Protein AF-A0A7Y5DPZ3-F1 (afdb_monomer)

Radius of gyration: 15.52 Å; Cα contacts (8 Å, |Δi|>4): 242; chains: 1; bounding box: 35×34×45 Å

Mean predicted aligned error: 5.29 Å

Solvent-accessible surface area (backbone atoms only — not comparable to full-atom values): 7641 Å² total; per-residue (Å²): 132,86,79,81,84,75,73,84,79,71,71,51,49,73,44,80,79,44,78,46,83,50,102,43,28,38,39,30,38,32,41,35,43,51,97,91,50,76,37,45,29,37,38,34,42,31,69,58,95,55,76,74,47,78,45,79,48,78,68,57,79,33,77,48,92,47,26,33,36,64,60,53,44,70,59,46,53,58,40,10,64,67,13,26,30,29,38,22,38,41,52,60,46,22,38,28,83,75,19,90,60,86,82,81,90,80,46,74,66,60,53,49,51,53,53,52,50,42,54,55,52,51,52,47,54,48,55,37,58,66,62,67,78,114

Secondary structure (DSSP, 8-state):
-------SS---EEEEEEEEEETTEEEEEEEEEPSS-EEEEEEEEESSS---EEEEE---S--STTTTTTTTHHHHHHHHHTTEEEEEEE-TTTTTTSSSS---S--HHHHHHHHHHHHHHHHHHHHHHHHTT-

pLDDT: mean 87.15, std 10.2, range [47.22, 97.69]

Nearest PDB structures (foldseek):
  4ao8-assembly1_A-2  TM=6.950E-01  e=6.108E-04  unidentified
  3fka-assembly1_D  TM=7.165E-01  e=2.008E-01  Ruegeria pomeroyi DSS-3
  2xmr-assembly3_C  TM=5.229E-01  e=1.889E-01  Homo sapiens
  5kph-assembly1_A  TM=7.659E-01  e=2.941E+00  synthetic construct
  2qmq-assembly1_A  TM=4.619E-01  e=3.696E-01  Mus musculus

Sequence (134 aa):
METIKINTDYLPTSRVINEKEEKNAKVFDVEIKLPDSIVKAYYILPTNKITNGNILYTHWLSTKPDANRIQFLKEANELGKQGFSSLLVDTLFANWPKAKKKWTGTDAQFDRELVVEQIQQLRYCLKWLMSQQN

Structure (mmCIF, N/CA/C/O backbone):
data_AF-A0A7Y5DPZ3-F1
#
_entry.id   AF-A0A7Y5DPZ3-F1
#
loop_
_atom_site.group_PDB
_atom_site.id
_atom_site.type_symbol
_atom_site.label_atom_id
_atom_site.label_alt_id
_atom_site.label_comp_id
_atom_site.label_asym_id
_atom_site.label_entity_id
_atom_site.label_seq_id
_atom_site.pdbx_PDB_ins_code
_atom_site.Cartn_x
_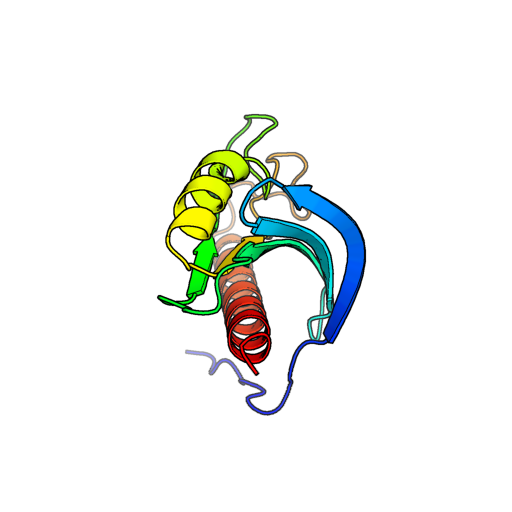atom_site.Cartn_y
_atom_site.Cartn_z
_atom_site.occupancy
_atom_site.B_iso_or_equiv
_atom_site.auth_seq_id
_atom_site.auth_comp_id
_atom_site.auth_asym_id
_atom_site.auth_atom_id
_atom_site.pdbx_PDB_model_num
ATOM 1 N N . MET A 1 1 ? 1.590 -10.990 -28.278 1.00 55.56 1 MET A N 1
ATOM 2 C CA . MET A 1 1 ? 1.266 -10.620 -26.884 1.00 55.56 1 MET A CA 1
ATOM 3 C C . MET A 1 1 ? 1.693 -11.767 -25.993 1.00 55.56 1 MET A C 1
ATOM 5 O O . MET A 1 1 ? 1.148 -12.853 -26.146 1.00 55.56 1 MET A O 1
ATOM 9 N N . GLU A 1 2 ? 2.680 -11.564 -25.123 1.00 62.62 2 GLU A N 1
ATOM 10 C CA . GLU A 1 2 ? 2.979 -12.545 -24.077 1.00 62.62 2 GLU A CA 1
ATOM 11 C C . GLU A 1 2 ? 1.827 -12.585 -23.070 1.00 62.62 2 GLU A C 1
ATOM 13 O O . GLU A 1 2 ? 1.30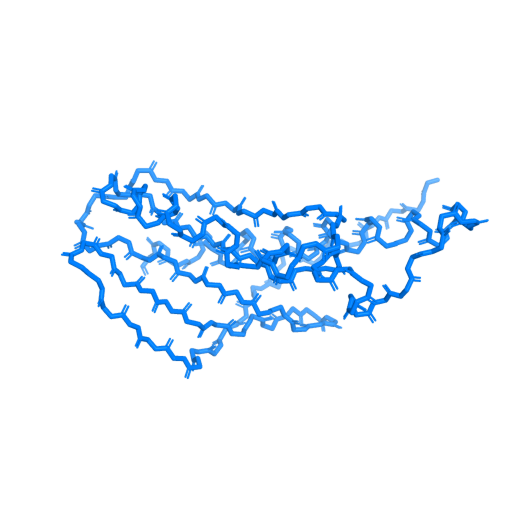5 -11.548 -22.656 1.00 62.62 2 GLU A O 1
ATOM 18 N N . THR A 1 3 ? 1.401 -13.791 -22.705 1.00 72.81 3 THR A N 1
ATOM 19 C CA . THR A 1 3 ? 0.350 -13.983 -21.705 1.00 72.81 3 THR A CA 1
ATOM 20 C C . THR A 1 3 ? 0.981 -13.888 -20.322 1.00 72.81 3 THR A C 1
ATOM 22 O O . THR A 1 3 ? 1.823 -14.711 -19.968 1.00 72.81 3 THR A O 1
ATOM 25 N N . ILE A 1 4 ? 0.575 -12.895 -19.527 1.00 71.19 4 ILE A N 1
ATOM 26 C CA . ILE A 1 4 ? 1.008 -12.778 -18.130 1.00 71.19 4 ILE A CA 1
ATOM 27 C C . ILE A 1 4 ? 0.413 -13.964 -17.362 1.00 71.19 4 ILE A C 1
ATOM 29 O O . ILE A 1 4 ? -0.801 -14.032 -17.173 1.00 71.19 4 ILE A O 1
ATOM 33 N N . LYS A 1 5 ? 1.257 -14.901 -16.917 1.00 70.69 5 LYS A N 1
ATOM 34 C CA . LYS A 1 5 ? 0.832 -16.012 -16.055 1.00 70.69 5 LYS A CA 1
ATOM 35 C C . LYS A 1 5 ? 0.476 -15.463 -14.675 1.00 70.69 5 LYS A C 1
ATOM 37 O O . LYS A 1 5 ? 1.305 -14.856 -14.001 1.00 70.69 5 LYS A O 1
ATOM 42 N N . ILE A 1 6 ? -0.774 -15.649 -14.266 1.00 67.06 6 ILE A N 1
ATOM 43 C CA . ILE A 1 6 ? -1.288 -15.176 -12.980 1.00 67.06 6 ILE A CA 1
ATOM 44 C C . ILE A 1 6 ? -1.338 -16.363 -12.027 1.00 67.06 6 ILE A C 1
ATOM 46 O O . ILE A 1 6 ? -2.039 -17.331 -12.300 1.00 67.06 6 ILE A O 1
ATOM 50 N N . ASN A 1 7 ? -0.632 -16.275 -10.900 1.00 77.56 7 ASN A N 1
ATOM 51 C CA . ASN A 1 7 ? -0.852 -17.195 -9.792 1.00 77.56 7 ASN A CA 1
ATOM 52 C C . ASN A 1 7 ? -2.025 -16.673 -8.951 1.00 77.56 7 ASN A C 1
ATOM 54 O O . ASN A 1 7 ? -1.860 -15.799 -8.098 1.00 77.56 7 ASN A O 1
ATOM 58 N N . THR A 1 8 ? -3.224 -17.172 -9.241 1.00 77.31 8 THR A N 1
ATOM 59 C CA . THR A 1 8 ? -4.455 -16.800 -8.533 1.00 77.31 8 THR A CA 1
ATOM 60 C C . THR A 1 8 ? -4.509 -17.339 -7.115 1.00 77.31 8 THR A C 1
ATOM 62 O O . THR A 1 8 ? -5.235 -16.776 -6.299 1.00 77.31 8 THR A O 1
ATOM 65 N N . ASP A 1 9 ? -3.713 -18.354 -6.791 1.00 84.75 9 ASP A N 1
ATOM 66 C CA . ASP A 1 9 ? -3.788 -19.073 -5.518 1.00 84.75 9 ASP A CA 1
ATOM 67 C C . ASP A 1 9 ? -2.854 -18.460 -4.473 1.00 84.75 9 ASP A C 1
ATOM 69 O O . ASP A 1 9 ? -3.095 -18.559 -3.273 1.00 84.75 9 ASP A O 1
ATOM 73 N N . TYR A 1 10 ? -1.838 -17.714 -4.914 1.00 88.94 10 TYR A N 1
ATOM 74 C CA . TYR A 1 10 ? -0.929 -17.012 -4.016 1.00 88.94 10 TYR A CA 1
ATOM 75 C C . TYR A 1 10 ? -1.653 -15.922 -3.219 1.00 88.94 10 TYR A C 1
ATOM 77 O O . TYR A 1 10 ? -2.078 -14.904 -3.778 1.00 88.94 10 TYR A O 1
ATOM 85 N N . LEU A 1 11 ? -1.803 -16.123 -1.911 1.00 91.56 11 LEU A N 1
ATOM 86 C CA . LEU A 1 11 ? -2.233 -15.093 -0.971 1.00 91.56 11 LEU A CA 1
ATOM 87 C C . LEU A 1 11 ? -0.986 -14.470 -0.322 1.00 91.56 11 LEU A C 1
ATOM 89 O O . LEU A 1 11 ? -0.219 -15.203 0.307 1.00 91.56 11 LEU A O 1
ATOM 93 N N . PRO A 1 12 ? -0.756 -13.153 -0.465 1.00 94.81 12 PRO A N 1
ATOM 94 C CA . PRO A 1 12 ? 0.381 -12.508 0.180 1.00 94.81 12 PRO A CA 1
ATOM 95 C C . PRO A 1 12 ? 0.306 -12.628 1.699 1.00 94.81 12 PRO A C 1
ATOM 97 O O . PRO A 1 12 ? -0.776 -12.610 2.282 1.00 94.81 12 PRO A O 1
ATOM 100 N N . THR A 1 13 ? 1.465 -12.699 2.344 1.00 95.06 13 THR A N 1
ATOM 101 C CA . THR A 1 13 ? 1.572 -12.619 3.804 1.00 95.06 13 THR A CA 1
ATOM 102 C C . THR A 1 13 ? 2.158 -11.277 4.206 1.00 95.06 13 THR A C 1
ATOM 104 O O . THR A 1 13 ? 2.803 -10.604 3.402 1.00 95.06 13 THR A O 1
ATOM 107 N N . SER A 1 14 ? 1.944 -10.870 5.452 1.00 96.62 14 SER A N 1
ATOM 108 C CA . SER A 1 14 ? 2.477 -9.611 5.966 1.00 96.62 14 SER A CA 1
ATOM 109 C C . SER A 1 14 ? 3.109 -9.772 7.333 1.00 96.62 14 SER A C 1
ATOM 111 O O . SER A 1 14 ? 2.702 -10.616 8.129 1.00 96.62 14 SER A O 1
ATOM 113 N N . ARG A 1 15 ? 4.065 -8.896 7.626 1.00 97.06 15 ARG A N 1
ATOM 114 C CA . ARG A 1 15 ? 4.602 -8.677 8.967 1.00 97.06 15 ARG A CA 1
ATOM 115 C C . ARG A 1 15 ? 4.302 -7.246 9.397 1.00 97.06 15 ARG A C 1
ATOM 117 O O . ARG A 1 15 ? 4.612 -6.319 8.652 1.00 97.06 15 ARG A O 1
ATOM 124 N N . VAL A 1 16 ? 3.750 -7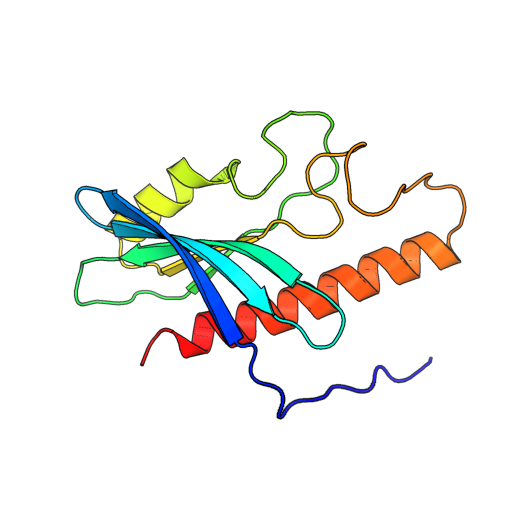.076 10.596 1.00 97.19 16 VAL A N 1
ATOM 125 C CA . VAL A 1 16 ? 3.619 -5.759 11.235 1.00 97.19 16 VAL A CA 1
ATOM 126 C C . VAL A 1 16 ? 4.982 -5.352 11.786 1.00 97.19 16 VAL A C 1
ATOM 128 O O . VAL A 1 16 ? 5.610 -6.100 12.532 1.00 97.19 16 VAL A O 1
ATOM 131 N N . ILE A 1 17 ? 5.453 -4.182 11.371 1.00 97.31 17 ILE A N 1
ATOM 132 C CA . ILE A 1 17 ? 6.702 -3.562 11.817 1.00 97.31 17 ILE A CA 1
ATOM 133 C C . ILE A 1 17 ? 6.432 -2.625 12.989 1.00 97.31 17 ILE A C 1
ATOM 135 O O . ILE A 1 17 ? 7.210 -2.578 13.937 1.00 97.31 17 ILE A O 1
ATOM 139 N N . ASN A 1 18 ? 5.331 -1.880 12.914 1.00 95.88 18 ASN A N 1
ATOM 140 C CA . ASN A 1 18 ? 4.897 -0.968 13.957 1.00 95.88 18 ASN A CA 1
ATOM 141 C C . ASN A 1 18 ? 3.372 -0.822 13.933 1.00 95.88 18 ASN A C 1
ATOM 143 O O . ASN A 1 18 ? 2.747 -0.983 12.883 1.00 95.88 18 ASN A O 1
ATOM 147 N N . GLU A 1 19 ? 2.790 -0.470 15.071 1.00 94.69 19 GLU A N 1
ATOM 148 C CA . GLU A 1 19 ? 1.371 -0.160 15.220 1.00 94.69 19 GLU A CA 1
ATOM 149 C C . GLU A 1 19 ? 1.230 1.181 15.934 1.00 94.69 19 GLU A C 1
ATOM 151 O O . GLU A 1 19 ? 1.949 1.491 16.885 1.00 94.69 19 GLU A O 1
ATOM 156 N N . LYS A 1 20 ? 0.284 1.987 15.467 1.00 92.88 20 LYS A N 1
ATOM 157 C CA . LYS A 1 20 ? -0.117 3.225 16.113 1.00 92.88 20 LYS A CA 1
ATOM 158 C C . LYS A 1 20 ? -1.633 3.285 16.153 1.00 92.88 20 LYS A C 1
ATOM 160 O O . LYS A 1 20 ? -2.295 3.208 15.121 1.00 92.88 20 LYS A O 1
ATOM 165 N N . GLU A 1 21 ? -2.173 3.484 17.344 1.00 86.88 21 GLU A N 1
ATOM 166 C CA . GLU A 1 21 ? -3.590 3.764 17.507 1.00 86.88 21 GLU A CA 1
ATOM 167 C C . GLU A 1 21 ? -3.848 5.263 17.319 1.00 86.88 21 GLU A C 1
ATOM 169 O O . GLU A 1 21 ? -3.188 6.119 17.914 1.00 86.88 21 GLU A O 1
ATOM 174 N N . GLU A 1 22 ? -4.806 5.590 16.461 1.00 82.88 22 GLU A N 1
ATOM 175 C CA . GLU A 1 22 ? -5.382 6.922 16.341 1.00 82.88 22 GLU A CA 1
ATOM 176 C C . GLU A 1 22 ? -6.847 6.875 16.778 1.00 82.88 22 GLU A C 1
ATOM 178 O O . GLU A 1 22 ? -7.467 5.816 16.819 1.00 82.88 22 GLU A O 1
ATOM 183 N N . LYS A 1 23 ? -7.423 8.042 17.094 1.00 77.25 23 LYS A N 1
ATOM 184 C CA . LYS A 1 23 ? -8.741 8.178 17.745 1.00 77.25 23 LYS A CA 1
ATOM 185 C C . LYS A 1 23 ? -9.857 7.294 17.153 1.00 77.25 23 LYS A C 1
ATOM 187 O O . LYS A 1 23 ? -10.769 6.936 17.886 1.00 77.25 23 LYS A O 1
ATOM 192 N N . ASN A 1 24 ? -9.803 6.972 15.857 1.00 77.31 24 ASN A N 1
ATOM 193 C CA . ASN A 1 24 ? -10.828 6.199 15.142 1.00 77.31 24 ASN A CA 1
ATOM 194 C C . ASN A 1 24 ? -10.260 5.190 14.118 1.00 77.31 24 ASN A C 1
ATOM 196 O O . ASN A 1 24 ? -11.002 4.671 13.282 1.00 77.31 24 ASN A O 1
ATOM 200 N N . ALA A 1 25 ? -8.948 4.962 14.115 1.00 87.25 25 ALA A N 1
ATOM 201 C CA . ALA A 1 25 ? -8.309 4.036 13.190 1.00 87.25 25 ALA A CA 1
ATOM 202 C C . ALA A 1 25 ? -7.014 3.505 13.798 1.00 87.25 25 ALA A C 1
ATOM 204 O O . ALA A 1 25 ? -6.312 4.222 14.509 1.00 87.25 25 ALA A O 1
ATOM 205 N N . LYS A 1 26 ? -6.676 2.261 13.482 1.00 92.75 26 LYS A N 1
ATOM 206 C CA . LYS A 1 26 ? -5.360 1.694 13.751 1.00 92.75 26 LYS A CA 1
ATOM 207 C C . LYS A 1 26 ? -4.518 1.792 12.493 1.00 92.75 26 LYS A C 1
ATOM 209 O O . LYS A 1 26 ? -4.963 1.419 11.410 1.00 92.75 26 LYS A O 1
ATOM 214 N N . VAL A 1 27 ? -3.309 2.307 12.651 1.00 94.94 27 VAL A N 1
ATOM 215 C CA . VAL A 1 27 ? -2.326 2.459 11.585 1.00 94.94 27 VAL A CA 1
ATOM 216 C C . VAL A 1 27 ? -1.234 1.425 11.807 1.00 94.94 27 VAL A C 1
ATOM 218 O O . VAL A 1 27 ? -0.534 1.465 12.817 1.00 94.94 27 VAL A O 1
ATOM 221 N N . PHE A 1 28 ? -1.062 0.522 10.852 1.00 96.44 28 PHE A N 1
ATOM 222 C CA . PHE A 1 28 ? -0.017 -0.494 10.877 1.00 96.44 28 PHE A CA 1
ATOM 223 C C . PHE A 1 28 ? 1.032 -0.180 9.813 1.00 96.44 28 PHE A C 1
ATOM 225 O O . PHE A 1 28 ? 0.696 -0.044 8.637 1.00 96.44 28 PHE A O 1
ATOM 232 N N . ASP A 1 29 ? 2.303 -0.093 10.202 1.00 97.12 29 ASP A N 1
ATOM 233 C CA . ASP A 1 29 ? 3.419 -0.187 9.255 1.00 97.12 29 ASP A CA 1
ATOM 234 C C . ASP A 1 29 ? 3.632 -1.667 8.948 1.00 97.12 29 ASP A C 1
ATOM 236 O 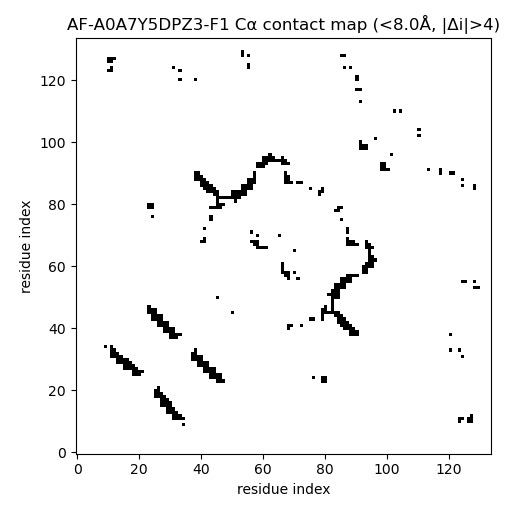O . ASP A 1 29 ? 3.941 -2.445 9.853 1.00 97.12 29 ASP A O 1
ATOM 240 N N . VAL A 1 30 ? 3.425 -2.072 7.699 1.00 97.69 30 VAL A N 1
ATOM 241 C CA . VAL A 1 30 ? 3.470 -3.477 7.292 1.00 97.69 30 VAL A CA 1
ATOM 242 C C . VAL A 1 30 ? 4.454 -3.704 6.157 1.00 97.69 30 VAL A C 1
ATOM 244 O O . VAL A 1 30 ? 4.608 -2.892 5.246 1.00 97.69 30 VAL A O 1
ATOM 247 N N . GLU A 1 31 ? 5.092 -4.866 6.185 1.00 97.19 31 GLU A N 1
ATOM 248 C CA . GLU A 1 31 ? 5.817 -5.428 5.051 1.00 97.19 31 GLU A CA 1
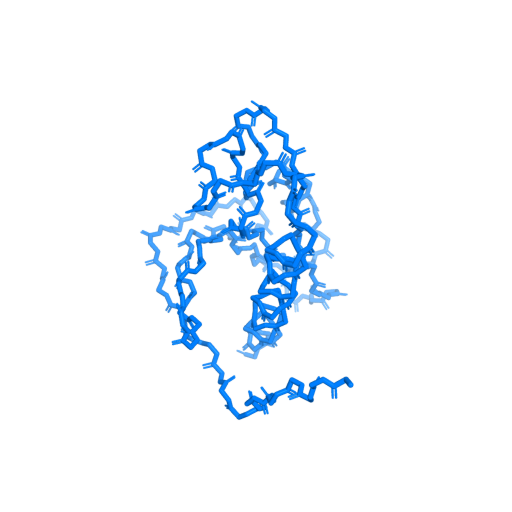ATOM 249 C C . GLU A 1 31 ? 5.007 -6.583 4.476 1.00 97.19 31 GLU A C 1
ATOM 251 O O . GLU A 1 31 ? 4.825 -7.601 5.142 1.00 97.19 31 GLU A O 1
ATOM 256 N N . ILE A 1 32 ? 4.525 -6.426 3.244 1.00 96.69 32 ILE A N 1
ATOM 257 C CA . ILE A 1 32 ? 3.764 -7.440 2.515 1.00 96.69 32 ILE A CA 1
ATOM 258 C C . ILE A 1 32 ? 4.731 -8.202 1.614 1.00 96.69 32 ILE A C 1
ATOM 260 O O . ILE A 1 32 ? 5.379 -7.621 0.736 1.00 96.69 32 ILE A O 1
ATOM 264 N N . LYS A 1 33 ? 4.830 -9.510 1.834 1.00 96.38 33 LYS A N 1
ATOM 265 C CA . LYS A 1 33 ? 5.607 -10.426 1.009 1.00 96.38 33 LYS A CA 1
ATOM 266 C C . LYS A 1 33 ? 4.791 -10.806 -0.222 1.00 96.38 33 LYS A C 1
ATOM 268 O O . LYS A 1 33 ? 3.723 -11.401 -0.107 1.00 96.38 33 LYS A O 1
ATOM 273 N N . LEU A 1 34 ? 5.318 -10.450 -1.385 1.00 93.25 34 LEU A N 1
ATOM 274 C CA . LEU A 1 34 ? 4.836 -10.856 -2.702 1.00 93.25 34 LEU A CA 1
ATOM 275 C C . LEU A 1 34 ? 5.703 -12.023 -3.216 1.00 93.25 34 LEU A C 1
ATOM 277 O O . LEU A 1 34 ? 6.718 -12.334 -2.584 1.00 93.25 34 LEU A O 1
ATOM 281 N N . PRO A 1 35 ? 5.357 -12.675 -4.345 1.00 90.69 35 PRO A N 1
ATOM 282 C CA . PRO A 1 35 ? 6.160 -13.780 -4.874 1.00 90.69 35 PRO A CA 1
ATOM 283 C C . PRO A 1 35 ? 7.634 -13.410 -5.094 1.00 90.69 35 PRO A C 1
ATOM 285 O O . PRO A 1 35 ? 8.515 -14.136 -4.643 1.00 90.69 35 PRO A O 1
ATOM 288 N N . ASP A 1 36 ? 7.883 -12.236 -5.685 1.00 87.31 36 ASP A N 1
ATOM 289 C CA . ASP A 1 36 ? 9.221 -11.820 -6.132 1.00 87.31 36 ASP A CA 1
ATOM 290 C C . ASP A 1 36 ? 9.728 -10.541 -5.442 1.00 87.31 36 ASP A C 1
ATOM 292 O O . ASP A 1 36 ? 10.780 -10.005 -5.791 1.00 87.31 36 ASP A O 1
ATOM 296 N N . SER A 1 37 ? 8.981 -9.993 -4.477 1.00 89.75 37 SER A N 1
ATOM 297 C CA . SER A 1 37 ? 9.345 -8.728 -3.830 1.00 89.75 37 SER A CA 1
ATOM 298 C C . SER A 1 37 ? 8.691 -8.533 -2.461 1.00 89.75 37 SER A C 1
ATOM 300 O O . SER A 1 37 ? 7.812 -9.283 -2.042 1.00 89.75 37 SER A O 1
ATOM 302 N N . ILE A 1 38 ? 9.139 -7.502 -1.742 1.00 93.06 38 ILE A N 1
ATOM 303 C CA . ILE A 1 38 ? 8.507 -7.024 -0.508 1.00 93.06 38 ILE A CA 1
ATOM 304 C C . ILE A 1 38 ? 8.069 -5.575 -0.720 1.00 93.06 38 ILE A C 1
ATOM 306 O O . ILE A 1 38 ? 8.867 -4.718 -1.131 1.00 93.06 38 ILE A O 1
ATOM 310 N N . VAL A 1 39 ? 6.804 -5.301 -0.409 1.00 93.31 39 VAL A N 1
ATOM 311 C CA . VAL A 1 39 ? 6.206 -3.963 -0.444 1.00 93.31 39 VAL A CA 1
ATOM 312 C C . VAL A 1 39 ? 5.998 -3.484 0.985 1.00 93.31 39 VAL A C 1
ATOM 314 O O . VAL A 1 39 ? 5.385 -4.174 1.793 1.00 93.31 39 VAL A O 1
ATOM 317 N N . LYS A 1 40 ? 6.513 -2.294 1.299 1.00 94.62 40 LYS A N 1
ATOM 318 C CA . LYS A 1 40 ? 6.196 -1.611 2.556 1.00 94.62 40 LYS A CA 1
ATOM 319 C C . LYS A 1 40 ? 4.899 -0.844 2.378 1.00 94.62 40 LYS A C 1
ATOM 321 O O . LYS A 1 40 ? 4.685 -0.265 1.315 1.00 94.62 40 LYS A O 1
ATOM 326 N N . ALA A 1 41 ? 4.049 -0.811 3.388 1.00 96.81 41 ALA A N 1
ATOM 327 C CA . ALA A 1 41 ? 2.788 -0.099 3.304 1.00 96.81 41 ALA A CA 1
ATOM 328 C C . ALA A 1 41 ? 2.334 0.412 4.669 1.00 96.81 41 ALA A C 1
ATOM 330 O O . ALA A 1 41 ? 2.730 -0.125 5.699 1.00 96.81 41 ALA A O 1
ATOM 331 N N . TYR A 1 42 ? 1.477 1.431 4.661 1.00 96.88 42 TYR A N 1
ATOM 332 C CA . TYR A 1 42 ? 0.626 1.720 5.808 1.00 96.88 42 TYR A CA 1
ATOM 333 C C . TYR A 1 42 ? -0.747 1.110 5.576 1.00 96.88 42 TYR A C 1
ATOM 335 O O . TYR A 1 42 ? -1.390 1.403 4.569 1.00 96.88 42 TYR A O 1
ATOM 343 N N . TYR A 1 43 ? -1.177 0.256 6.500 1.00 96.88 43 TYR A N 1
ATOM 344 C CA . TYR A 1 43 ? -2.523 -0.294 6.534 1.00 96.88 43 TYR A CA 1
ATOM 345 C C . TYR A 1 43 ? -3.347 0.444 7.587 1.00 96.88 43 TYR A C 1
ATOM 347 O O . TYR A 1 43 ? -2.967 0.498 8.755 1.00 96.88 43 TYR A O 1
ATOM 355 N N . ILE A 1 44 ? -4.459 1.029 7.156 1.00 95.19 44 ILE A N 1
ATOM 356 C CA . ILE A 1 44 ? -5.404 1.748 8.001 1.00 95.19 44 ILE A CA 1
ATOM 357 C C . ILE A 1 44 ? -6.606 0.843 8.209 1.00 95.19 44 ILE A C 1
ATOM 359 O O . ILE A 1 44 ? -7.351 0.575 7.265 1.00 95.19 44 ILE A O 1
ATOM 363 N N . LEU A 1 45 ? -6.786 0.390 9.445 1.00 93.50 45 LEU A N 1
ATOM 364 C CA . LEU A 1 45 ? -7.942 -0.383 9.873 1.00 93.50 45 LEU A CA 1
ATOM 365 C C . LEU A 1 45 ? -8.885 0.544 10.653 1.00 93.50 45 LEU A C 1
ATOM 367 O O . LEU A 1 45 ? -8.475 1.093 11.681 1.00 93.50 45 LEU A O 1
ATOM 371 N N . PRO A 1 46 ? -10.134 0.740 10.212 1.00 92.12 46 PRO A N 1
ATOM 372 C CA . PRO A 1 46 ? -11.085 1.541 10.965 1.00 92.12 46 PRO A CA 1
ATOM 373 C C . PRO A 1 46 ? -11.438 0.838 12.287 1.00 92.12 46 PRO A C 1
ATOM 375 O O . PRO A 1 46 ? -11.550 -0.385 12.339 1.00 92.12 46 PRO A O 1
ATOM 378 N N . THR A 1 47 ? -11.603 1.592 13.380 1.00 86.00 47 THR A N 1
ATOM 379 C CA . THR A 1 47 ? -11.993 1.005 14.683 1.00 86.00 47 THR A CA 1
ATOM 380 C C . THR A 1 47 ? -13.502 0.811 14.826 1.00 86.00 47 THR A C 1
ATOM 382 O O . THR A 1 47 ? -13.963 0.182 15.782 1.00 86.00 47 THR A O 1
ATOM 385 N N . ASN A 1 48 ? -14.292 1.348 13.894 1.00 80.50 48 ASN A N 1
ATOM 386 C CA . ASN A 1 48 ? -15.728 1.114 13.854 1.00 80.50 48 ASN A CA 1
ATOM 387 C C . ASN A 1 48 ? -16.031 -0.310 13.342 1.00 80.50 48 ASN A C 1
ATOM 389 O O . ASN A 1 48 ? -15.258 -0.918 12.611 1.00 80.50 48 ASN A O 1
ATOM 393 N N . LYS A 1 49 ? -17.179 -0.868 13.742 1.00 71.81 49 LYS A N 1
ATOM 394 C CA . LYS A 1 49 ? -17.595 -2.222 13.324 1.00 71.81 49 LYS A CA 1
ATOM 395 C C . LYS A 1 49 ? -18.181 -2.276 11.905 1.00 71.81 49 LYS A C 1
ATOM 397 O O . LYS A 1 49 ? -18.573 -3.349 11.462 1.00 71.81 49 LYS A O 1
ATOM 402 N N . ILE A 1 50 ? -18.307 -1.134 11.227 1.00 74.75 50 ILE A N 1
ATOM 403 C CA . ILE A 1 50 ? -18.921 -1.025 9.899 1.00 74.75 50 ILE A CA 1
ATOM 404 C C . ILE A 1 50 ? -17.815 -0.749 8.887 1.00 74.75 50 ILE A C 1
ATOM 406 O O . ILE A 1 50 ? -17.227 0.331 8.893 1.00 74.75 50 ILE A O 1
ATOM 410 N N . THR A 1 51 ? -17.562 -1.712 8.005 1.00 78.88 51 THR A N 1
ATOM 411 C CA . THR A 1 51 ? -16.620 -1.556 6.898 1.00 78.88 51 THR A CA 1
ATOM 412 C C . THR A 1 51 ? -17.364 -1.074 5.649 1.00 78.88 51 THR A C 1
ATOM 414 O O . THR A 1 51 ? -18.233 -1.756 5.116 1.00 78.88 51 THR A O 1
ATOM 417 N N . ASN A 1 52 ? -17.026 0.125 5.171 1.00 88.19 52 ASN A N 1
ATOM 418 C CA . ASN A 1 52 ? -17.622 0.724 3.968 1.00 88.19 52 ASN A CA 1
ATOM 419 C C . ASN A 1 52 ? -16.885 0.340 2.676 1.00 88.19 52 ASN A C 1
ATOM 421 O O . ASN A 1 52 ? -17.372 0.602 1.578 1.00 88.19 52 ASN A O 1
ATOM 425 N N . GLY A 1 53 ? -15.711 -0.284 2.791 1.00 92.31 53 GLY A N 1
ATOM 426 C CA . GLY A 1 53 ? -14.942 -0.776 1.655 1.00 92.31 53 GLY A CA 1
ATOM 427 C C . GLY A 1 53 ? -13.436 -0.725 1.878 1.00 92.31 53 GLY A C 1
ATOM 428 O O . GLY A 1 53 ? -12.957 -0.411 2.969 1.00 92.31 53 GLY A O 1
ATOM 429 N N . ASN A 1 54 ? -12.706 -1.043 0.810 1.00 95.25 54 ASN A N 1
ATOM 430 C CA . ASN A 1 54 ? -11.248 -1.060 0.754 1.00 95.25 54 ASN A CA 1
ATOM 431 C C . ASN A 1 54 ? -10.747 -0.014 -0.241 1.00 95.25 54 ASN A C 1
ATOM 433 O O . ASN A 1 54 ? -11.266 0.065 -1.355 1.00 95.25 54 ASN A O 1
ATOM 437 N N . ILE A 1 55 ? -9.705 0.728 0.124 1.00 96.88 55 ILE A N 1
ATOM 438 C CA . ILE A 1 55 ? -9.063 1.718 -0.744 1.00 96.88 55 ILE A CA 1
ATOM 439 C C . ILE A 1 55 ? -7.577 1.383 -0.874 1.00 96.88 55 ILE A C 1
ATOM 441 O O . ILE A 1 55 ? -6.846 1.336 0.113 1.00 96.88 55 ILE A O 1
ATOM 445 N N . LEU A 1 56 ? -7.113 1.156 -2.103 1.00 97.12 56 LEU A N 1
ATOM 446 C CA . LEU A 1 56 ? -5.693 0.992 -2.408 1.00 97.12 56 LEU A CA 1
ATOM 447 C C . LEU A 1 56 ? -5.150 2.302 -2.979 1.00 97.12 56 LEU A C 1
ATOM 449 O O . LEU A 1 56 ? -5.525 2.706 -4.078 1.00 97.12 56 LEU A O 1
ATOM 453 N N . TYR A 1 57 ? -4.241 2.938 -2.249 1.00 96.12 57 TYR A N 1
ATOM 454 C CA . TYR A 1 57 ? -3.557 4.146 -2.690 1.00 96.12 57 TYR A CA 1
ATOM 455 C C . TYR A 1 57 ? -2.288 3.799 -3.454 1.00 96.12 57 TYR A C 1
ATOM 457 O O . TYR A 1 57 ? -1.494 2.965 -3.023 1.00 96.12 57 TYR A O 1
ATOM 465 N N . THR A 1 58 ? -2.054 4.513 -4.548 1.00 91.56 58 THR A N 1
ATOM 466 C CA . THR 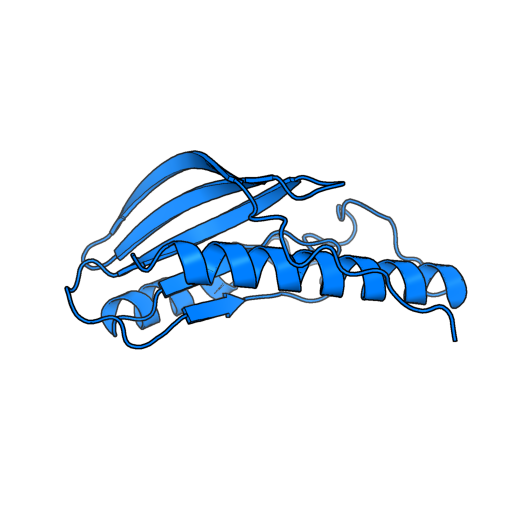A 1 58 ? -0.768 4.544 -5.243 1.00 91.56 58 THR A CA 1
ATOM 467 C C . THR A 1 58 ? -0.366 5.994 -5.465 1.00 91.56 58 THR A C 1
ATOM 469 O O . THR A 1 58 ? -1.214 6.870 -5.625 1.00 91.56 58 THR A O 1
ATOM 472 N N . HIS A 1 59 ? 0.931 6.252 -5.510 1.00 86.12 59 HIS A N 1
ATOM 473 C CA . HIS A 1 59 ? 1.497 7.523 -5.951 1.00 86.12 59 HIS A CA 1
ATOM 474 C C . HIS A 1 59 ? 2.167 7.340 -7.317 1.00 86.12 59 HIS A C 1
ATOM 476 O O . HIS A 1 59 ? 2.342 6.220 -7.812 1.00 86.12 59 HIS A O 1
ATOM 482 N N . TRP A 1 60 ? 2.537 8.465 -7.921 1.00 82.94 60 TRP A N 1
ATOM 483 C CA . TRP A 1 60 ? 3.281 8.519 -9.174 1.00 82.94 60 TRP A CA 1
ATOM 484 C C . TRP A 1 60 ? 4.645 9.181 -8.970 1.00 82.94 60 TRP A C 1
ATOM 486 O O . TRP A 1 60 ? 4.936 9.733 -7.907 1.00 82.94 60 TRP A O 1
ATOM 496 N N . LEU A 1 61 ? 5.470 9.121 -10.012 1.00 77.00 61 LEU A N 1
ATOM 497 C CA . LEU A 1 61 ? 6.790 9.733 -10.093 1.00 77.00 61 LEU A CA 1
ATOM 498 C C . LEU A 1 61 ? 6.771 11.192 -9.625 1.00 77.00 61 LEU A C 1
ATOM 500 O O . LEU A 1 61 ? 6.120 12.050 -10.221 1.00 77.00 61 LEU A O 1
ATOM 504 N N . SER A 1 62 ? 7.515 11.472 -8.559 1.00 80.94 62 SER A N 1
ATOM 505 C CA . SER A 1 62 ? 7.662 12.812 -8.000 1.00 80.94 62 SER A CA 1
ATOM 506 C C . SER A 1 62 ? 8.954 12.907 -7.195 1.00 80.94 62 SER A C 1
ATOM 508 O O . SER A 1 62 ? 9.356 11.952 -6.536 1.00 80.94 62 SER A O 1
ATOM 510 N N . THR A 1 63 ? 9.594 14.075 -7.247 1.00 80.81 63 THR A N 1
ATOM 511 C CA . THR A 1 63 ? 10.801 14.401 -6.470 1.00 80.81 63 THR A CA 1
ATOM 512 C C . THR A 1 63 ? 10.495 14.834 -5.039 1.00 80.81 63 THR A C 1
ATOM 514 O O . THR A 1 63 ? 11.414 15.094 -4.260 1.00 80.81 63 THR A O 1
ATOM 517 N N . LYS A 1 64 ? 9.211 14.945 -4.678 1.00 85.00 64 LYS A N 1
ATOM 518 C CA . LYS A 1 64 ? 8.811 15.323 -3.324 1.00 85.00 64 LYS A CA 1
ATOM 519 C C . LYS A 1 64 ? 9.148 14.201 -2.330 1.00 85.00 64 LYS A C 1
ATOM 521 O O . LYS A 1 64 ? 8.955 13.028 -2.648 1.00 85.00 64 LYS A O 1
ATOM 526 N N . PRO A 1 65 ? 9.612 14.537 -1.113 1.00 83.56 65 PRO A N 1
ATOM 527 C CA . PRO A 1 65 ? 10.017 13.543 -0.115 1.00 83.56 65 PRO A CA 1
ATOM 528 C C . PRO A 1 65 ? 8.850 12.699 0.416 1.00 83.56 65 PRO A C 1
ATOM 530 O O . PRO A 1 65 ? 9.073 11.648 1.012 1.00 83.56 65 PRO A O 1
ATOM 533 N N . ASP A 1 66 ? 7.619 13.161 0.219 1.00 85.94 66 ASP A N 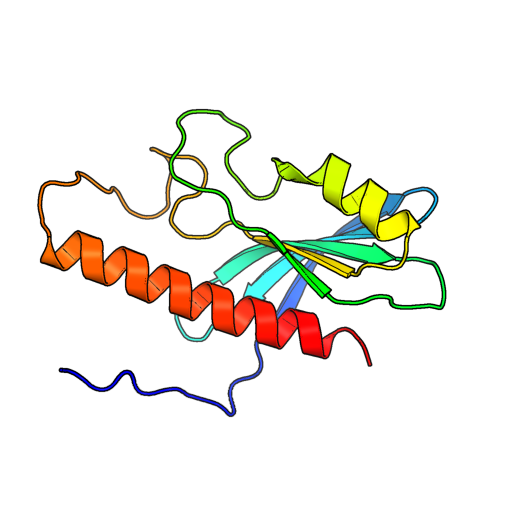1
ATOM 534 C CA . ASP A 1 66 ? 6.389 12.496 0.623 1.00 85.94 66 ASP A CA 1
ATOM 535 C C . ASP A 1 66 ? 5.738 11.685 -0.501 1.00 85.94 66 ASP A C 1
ATOM 537 O O . ASP A 1 66 ? 4.692 11.104 -0.251 1.00 85.94 66 ASP A O 1
ATOM 541 N N . ALA A 1 67 ? 6.341 11.597 -1.696 1.00 87.50 67 ALA A N 1
ATOM 542 C CA . ALA A 1 67 ? 5.831 10.845 -2.849 1.00 87.50 67 ALA A CA 1
ATOM 543 C C . ALA A 1 67 ? 5.947 9.320 -2.660 1.00 87.50 67 ALA A C 1
ATOM 545 O O . ALA A 1 67 ? 6.649 8.621 -3.392 1.00 87.50 67 ALA A O 1
ATOM 546 N N . ASN A 1 68 ? 5.322 8.818 -1.604 1.00 89.69 68 ASN A N 1
ATOM 547 C CA . ASN A 1 68 ? 5.344 7.439 -1.152 1.00 89.69 68 ASN A CA 1
ATOM 548 C C . ASN A 1 68 ? 4.093 7.158 -0.296 1.00 89.69 68 ASN A C 1
ATOM 550 O O . ASN A 1 68 ? 3.149 7.950 -0.264 1.00 89.69 68 ASN A O 1
ATOM 554 N N . ARG A 1 69 ? 4.114 6.058 0.465 1.00 91.88 69 ARG A N 1
ATOM 555 C CA . ARG A 1 69 ? 3.038 5.651 1.381 1.00 91.88 69 ARG A CA 1
ATOM 556 C C . ARG A 1 69 ? 2.590 6.687 2.425 1.00 91.88 69 ARG A C 1
ATOM 558 O O . ARG A 1 69 ? 1.564 6.470 3.059 1.00 91.88 69 ARG A O 1
ATOM 565 N N . ILE A 1 70 ? 3.314 7.789 2.630 1.00 92.94 70 ILE A N 1
ATOM 566 C CA . ILE A 1 70 ? 2.923 8.857 3.562 1.00 92.94 70 ILE A CA 1
ATOM 567 C C . ILE A 1 70 ? 2.054 9.943 2.911 1.00 92.94 70 ILE A C 1
ATOM 569 O O . ILE A 1 70 ? 1.357 10.650 3.637 1.00 92.94 70 ILE A O 1
ATOM 573 N N . GLN A 1 71 ? 2.070 10.077 1.575 1.00 92.88 71 GLN A N 1
ATOM 574 C CA . GLN A 1 71 ? 1.472 11.215 0.857 1.00 92.88 71 GLN A CA 1
ATOM 575 C C . GLN A 1 71 ? -0.003 11.424 1.208 1.00 92.88 71 GLN A C 1
ATOM 577 O O . GLN A 1 71 ? -0.451 12.539 1.465 1.00 92.88 71 GLN A O 1
ATOM 582 N N . PHE A 1 72 ? -0.751 10.322 1.234 1.00 94.25 72 PHE A N 1
ATOM 583 C CA . PHE A 1 72 ? -2.196 10.311 1.447 1.00 94.25 72 PHE A CA 1
ATOM 584 C C . PHE A 1 72 ? -2.577 9.852 2.856 1.00 94.25 72 PHE A C 1
ATOM 586 O O . PHE A 1 72 ? -3.747 9.597 3.120 1.00 94.25 72 PHE A O 1
ATOM 593 N N . LEU A 1 73 ? -1.619 9.749 3.788 1.00 92.75 73 LEU A N 1
ATOM 594 C CA . LEU A 1 73 ? -1.868 9.169 5.113 1.00 92.75 73 LEU A CA 1
ATOM 595 C C . LEU A 1 73 ? -2.944 9.939 5.889 1.00 92.75 73 LEU A C 1
ATOM 597 O O . LEU A 1 73 ? -3.823 9.339 6.499 1.00 92.75 73 LEU A O 1
ATOM 601 N N . LYS A 1 74 ? -2.917 11.275 5.814 1.00 92.69 74 LYS A N 1
ATOM 602 C CA . LYS A 1 74 ? -3.938 12.120 6.446 1.00 92.69 74 LYS A CA 1
ATOM 603 C C . LYS A 1 74 ? -5.333 11.839 5.880 1.00 92.69 74 LYS A C 1
ATOM 605 O O . LYS A 1 74 ? -6.276 11.699 6.647 1.00 92.69 74 LYS A O 1
ATOM 610 N N . GLU A 1 75 ? -5.459 11.761 4.558 1.00 94.38 75 GLU A N 1
ATOM 611 C CA . GLU A 1 75 ? -6.731 11.479 3.884 1.00 94.38 75 GLU A CA 1
ATOM 612 C C . GLU A 1 75 ? -7.248 10.083 4.243 1.00 94.38 75 GLU A C 1
ATOM 614 O O . GLU A 1 75 ? -8.394 9.940 4.661 1.00 94.38 75 GLU A O 1
ATOM 619 N N . ALA A 1 76 ? -6.382 9.071 4.173 1.00 94.38 76 ALA A N 1
ATOM 620 C CA . ALA A 1 76 ? -6.725 7.700 4.520 1.00 94.38 76 ALA A CA 1
ATOM 621 C C . ALA A 1 76 ? -7.191 7.571 5.981 1.00 94.38 76 ALA A C 1
ATOM 623 O O . ALA A 1 76 ? -8.146 6.847 6.254 1.00 94.38 76 ALA A O 1
ATOM 624 N N . ASN A 1 77 ? -6.590 8.319 6.915 1.00 92.19 77 ASN A N 1
ATOM 625 C CA . ASN A 1 77 ? -7.056 8.367 8.304 1.00 92.19 77 ASN A CA 1
ATOM 626 C C . ASN A 1 77 ? -8.442 9.020 8.430 1.00 92.19 77 ASN A C 1
ATOM 628 O O . ASN A 1 77 ? -9.270 8.548 9.209 1.00 92.19 77 ASN A O 1
ATOM 632 N N . GLU A 1 78 ? -8.731 10.081 7.667 1.00 92.19 78 GLU A N 1
ATOM 633 C CA . GLU A 1 78 ? -10.071 10.686 7.631 1.00 92.19 78 GLU A CA 1
ATOM 634 C C . GLU A 1 78 ? -11.121 9.736 7.035 1.00 92.19 78 GLU A C 1
ATOM 636 O O . GLU A 1 78 ? -12.237 9.659 7.550 1.00 92.19 78 GLU A O 1
ATOM 641 N N . LEU A 1 79 ? -10.775 8.963 6.002 1.00 92.62 79 LEU A N 1
ATOM 642 C CA . LEU A 1 79 ? -11.659 7.933 5.444 1.00 92.62 79 LEU A CA 1
ATOM 643 C C . LEU A 1 79 ? -11.809 6.723 6.377 1.00 92.62 79 LEU A C 1
ATOM 645 O O . LEU A 1 79 ? -12.889 6.138 6.454 1.00 92.62 79 LEU A O 1
ATOM 649 N N . GLY A 1 80 ? -10.784 6.406 7.171 1.00 90.94 80 GLY A N 1
ATOM 650 C CA . GLY A 1 80 ? -10.865 5.422 8.251 1.00 90.94 80 GLY A CA 1
ATOM 651 C C . GLY A 1 80 ? -11.959 5.761 9.268 1.00 90.94 80 GLY A C 1
ATOM 652 O O . GLY A 1 80 ? -12.724 4.887 9.669 1.00 90.94 80 GLY A O 1
ATOM 653 N N . LYS A 1 81 ? -12.152 7.048 9.597 1.00 87.31 81 LYS A N 1
ATOM 654 C CA . LYS A 1 81 ? -13.275 7.498 10.453 1.00 87.31 81 LYS A CA 1
ATOM 655 C C . LYS A 1 81 ? -14.642 7.173 9.852 1.00 87.31 81 LYS A C 1
ATOM 657 O O . LYS A 1 81 ? -15.615 7.010 10.584 1.00 87.31 81 LYS A O 1
ATOM 662 N N . GLN A 1 82 ? -14.709 7.090 8.529 1.00 89.50 82 GLN A N 1
ATOM 663 C CA . GLN A 1 82 ? -15.908 6.758 7.774 1.00 89.50 82 GLN A CA 1
ATOM 664 C C . GLN A 1 82 ? -16.016 5.251 7.500 1.00 89.50 82 GLN A C 1
ATOM 666 O O . GLN A 1 82 ? -16.885 4.856 6.741 1.00 89.50 82 GLN A O 1
ATOM 671 N N . GLY A 1 83 ? -15.172 4.397 8.092 1.00 92.00 83 GLY A N 1
ATOM 672 C CA . GLY A 1 83 ? -15.252 2.938 7.944 1.00 92.00 83 GLY A CA 1
ATOM 673 C C . GLY A 1 83 ? -14.530 2.357 6.729 1.00 92.00 83 GLY A C 1
ATOM 674 O O . GLY A 1 83 ? -14.724 1.185 6.415 1.00 92.00 83 GLY A O 1
ATOM 675 N N . PHE A 1 84 ? -13.697 3.127 6.026 1.00 93.69 84 PHE A N 1
ATOM 676 C CA . PHE A 1 84 ? -12.882 2.580 4.939 1.00 93.69 84 PHE A CA 1
ATOM 677 C C . PHE A 1 84 ? -11.575 1.996 5.471 1.00 93.69 84 PHE A C 1
ATOM 679 O O . PHE A 1 84 ? -10.826 2.663 6.183 1.00 93.69 84 PHE A O 1
ATOM 686 N N . SER A 1 85 ? -11.269 0.762 5.077 1.00 94.75 85 SER A N 1
ATOM 687 C CA . SER A 1 85 ? -9.924 0.207 5.242 1.00 94.75 85 SER A CA 1
ATOM 688 C C . SER A 1 85 ? -9.049 0.693 4.094 1.00 94.75 85 SER A C 1
ATOM 690 O O . SER A 1 85 ? -9.486 0.687 2.944 1.00 94.75 85 SER A O 1
ATOM 692 N N . SER A 1 86 ? -7.828 1.134 4.379 1.00 96.25 86 SER A N 1
ATOM 693 C CA . SER A 1 86 ? -6.949 1.709 3.352 1.00 96.25 86 SER A CA 1
ATOM 694 C C . SER A 1 86 ? -5.568 1.080 3.369 1.00 96.25 86 SER A C 1
ATOM 696 O O . SER A 1 86 ? -5.029 0.797 4.434 1.00 96.25 86 SER A O 1
ATOM 698 N N . LEU A 1 87 ? -4.964 0.908 2.197 1.00 97.44 87 LEU A N 1
ATOM 699 C CA . LEU A 1 87 ? -3.579 0.475 2.058 1.00 97.44 87 LEU A CA 1
ATOM 700 C C . LEU A 1 87 ? -2.796 1.491 1.231 1.00 97.44 87 LEU A C 1
ATOM 702 O O . LEU A 1 87 ? -3.095 1.707 0.059 1.00 97.44 87 LEU A O 1
ATOM 706 N N . LEU A 1 88 ? -1.777 2.093 1.836 1.00 96.88 88 LEU A N 1
ATOM 707 C CA . LEU A 1 88 ? -0.883 3.050 1.196 1.00 96.88 88 LEU A CA 1
ATOM 708 C C . LEU A 1 88 ? 0.442 2.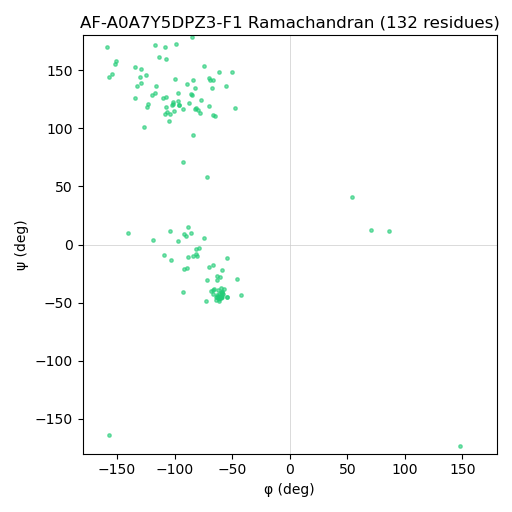360 0.912 1.00 96.88 88 LEU A C 1
ATOM 710 O O . LEU A 1 88 ? 1.199 2.082 1.839 1.00 96.88 88 LEU A O 1
ATOM 714 N N . VAL A 1 89 ? 0.714 2.042 -0.353 1.00 95.06 89 VAL A N 1
ATOM 715 C CA . VAL A 1 89 ? 1.842 1.179 -0.726 1.00 95.06 89 VAL A CA 1
ATOM 716 C C . VAL A 1 89 ? 3.064 1.953 -1.211 1.00 95.06 89 VAL A C 1
ATOM 718 O O . VAL A 1 89 ? 2.974 2.917 -1.962 1.00 95.06 89 VAL A O 1
ATOM 721 N N . ASP A 1 90 ? 4.241 1.466 -0.837 1.00 91.38 90 ASP A N 1
ATOM 722 C CA . ASP A 1 90 ? 5.553 1.920 -1.297 1.00 91.38 90 ASP A CA 1
ATOM 723 C C . ASP A 1 90 ? 5.988 1.072 -2.509 1.00 91.38 90 ASP A C 1
ATOM 725 O O . ASP A 1 90 ? 6.813 0.154 -2.407 1.00 91.38 90 ASP A O 1
ATOM 729 N N . THR A 1 91 ? 5.317 1.298 -3.646 1.00 82.06 91 THR A N 1
ATOM 730 C CA . THR A 1 91 ? 5.579 0.584 -4.911 1.00 82.06 91 THR A CA 1
ATOM 731 C C . THR A 1 91 ? 6.714 1.223 -5.705 1.00 82.06 91 THR A C 1
ATOM 733 O O . THR A 1 91 ? 7.300 2.225 -5.304 1.00 82.06 91 THR A O 1
ATOM 736 N N . LEU A 1 92 ? 7.041 0.621 -6.848 1.00 81.81 92 LEU A N 1
ATOM 737 C CA . LEU A 1 92 ? 8.189 0.946 -7.689 1.00 81.81 92 LEU A CA 1
ATOM 738 C C . LEU A 1 92 ? 8.464 2.451 -7.893 1.00 81.81 92 LEU A C 1
ATOM 740 O O . LEU A 1 92 ? 9.617 2.859 -7.794 1.00 81.81 92 LEU A O 1
ATOM 744 N N . PHE A 1 93 ? 7.438 3.272 -8.134 1.00 79.81 93 PHE A N 1
ATOM 745 C CA . PHE A 1 93 ? 7.606 4.708 -8.408 1.00 79.81 93 PHE A CA 1
ATOM 746 C C . PHE A 1 93 ? 7.673 5.601 -7.160 1.00 79.81 93 PHE A C 1
ATOM 748 O O . PHE A 1 93 ? 7.624 6.825 -7.273 1.00 79.81 93 PHE A O 1
ATOM 755 N N . ALA A 1 94 ? 7.787 5.018 -5.965 1.00 80.81 94 ALA A N 1
ATOM 756 C CA . ALA A 1 94 ? 7.929 5.776 -4.727 1.00 80.81 94 ALA A CA 1
ATOM 757 C C . ALA A 1 94 ? 9.275 6.465 -4.601 1.00 80.81 94 ALA A C 1
ATOM 759 O O . ALA A 1 94 ? 10.312 5.896 -4.939 1.00 80.81 94 ALA A O 1
ATOM 760 N N . ASN A 1 95 ? 9.250 7.664 -4.018 1.00 71.56 95 ASN A N 1
ATOM 761 C CA . ASN A 1 95 ? 10.437 8.413 -3.627 1.00 71.56 95 ASN A CA 1
ATOM 762 C C . ASN A 1 95 ? 11.433 8.615 -4.777 1.00 71.56 95 ASN A C 1
ATOM 764 O O . ASN A 1 95 ? 12.640 8.491 -4.576 1.00 71.56 95 ASN A O 1
ATOM 768 N N . TRP A 1 96 ? 10.963 8.914 -5.989 1.00 69.12 96 TRP A N 1
ATOM 769 C CA . TRP A 1 96 ? 11.848 9.193 -7.122 1.00 69.12 96 TRP A CA 1
ATOM 770 C C . TRP A 1 96 ? 12.836 10.341 -6.799 1.00 69.12 96 TRP A C 1
ATOM 772 O O . TRP A 1 96 ? 12.425 11.343 -6.217 1.00 69.12 96 TRP A O 1
ATOM 782 N N . PRO A 1 97 ? 14.142 10.252 -7.142 1.00 63.41 97 PRO A N 1
ATOM 783 C CA . PRO A 1 97 ? 14.856 9.177 -7.845 1.00 63.41 97 PRO A CA 1
ATOM 784 C C . PRO A 1 97 ? 15.444 8.085 -6.933 1.00 63.41 97 PRO A C 1
ATOM 786 O O . PRO A 1 97 ? 16.172 7.218 -7.409 1.00 63.41 97 PRO A O 1
ATOM 789 N N . LYS A 1 98 ? 15.146 8.100 -5.628 1.00 60.81 98 LYS A N 1
ATOM 790 C CA . LYS A 1 98 ? 15.512 7.030 -4.677 1.00 60.81 98 LYS A CA 1
ATOM 791 C C . LYS A 1 98 ? 14.652 5.766 -4.841 1.00 60.81 98 LYS A C 1
ATOM 793 O O . LYS A 1 98 ? 14.768 4.845 -4.034 1.00 60.81 98 LYS A O 1
ATOM 798 N N . ALA A 1 99 ? 13.790 5.735 -5.856 1.00 63.25 99 ALA A N 1
ATOM 799 C CA . ALA A 1 99 ? 13.008 4.577 -6.252 1.00 63.25 99 ALA A CA 1
ATOM 800 C C . ALA A 1 99 ? 13.895 3.333 -6.411 1.00 63.25 99 ALA A C 1
ATOM 802 O O . ALA A 1 99 ? 15.056 3.420 -6.816 1.00 63.25 99 ALA A O 1
ATOM 803 N N . LYS A 1 100 ? 13.330 2.154 -6.122 1.00 61.91 100 LYS A N 1
ATOM 804 C CA . LYS A 1 100 ? 14.054 0.868 -6.146 1.00 61.91 100 LYS A CA 1
ATOM 805 C C . LYS A 1 100 ? 14.673 0.542 -7.515 1.00 61.91 100 LYS A C 1
ATOM 807 O O . LYS A 1 100 ? 15.618 -0.239 -7.574 1.00 61.91 100 LYS A O 1
ATOM 812 N N . LYS A 1 101 ? 14.158 1.134 -8.601 1.00 68.81 101 LYS A N 1
ATOM 813 C CA . LYS A 1 101 ? 14.697 1.035 -9.965 1.00 68.81 101 LYS A CA 1
ATOM 814 C C . LYS A 1 101 ? 14.778 2.430 -10.587 1.00 68.81 101 LYS A C 1
ATOM 816 O O . LYS A 1 101 ? 13.840 3.212 -10.456 1.00 68.81 101 LYS A O 1
ATOM 821 N N . LYS A 1 102 ? 15.892 2.743 -11.260 1.00 69.44 102 LYS A N 1
ATOM 822 C CA . LYS A 1 102 ? 16.068 4.010 -11.986 1.00 69.44 102 LYS A CA 1
ATOM 823 C C . LYS A 1 102 ? 15.320 3.950 -13.322 1.00 69.44 102 LYS A C 1
ATOM 825 O O . LYS A 1 102 ? 15.712 3.195 -14.198 1.00 69.44 102 LYS A O 1
ATOM 830 N N . TRP A 1 103 ? 14.279 4.758 -13.469 1.00 72.94 103 TRP A N 1
ATOM 831 C CA . TRP A 1 103 ? 13.591 5.072 -14.715 1.00 72.94 103 TRP A CA 1
ATOM 832 C C . TRP A 1 103 ? 14.261 6.256 -15.432 1.00 72.94 103 TRP A C 1
ATOM 834 O O . TRP A 1 103 ? 14.389 7.340 -14.867 1.00 72.94 103 TRP A O 1
ATOM 844 N N . THR A 1 104 ? 14.716 6.063 -16.668 1.00 75.88 104 THR A N 1
ATOM 845 C CA . THR A 1 104 ? 15.304 7.145 -17.480 1.00 75.88 104 THR A CA 1
ATOM 846 C C . THR A 1 104 ? 14.352 7.665 -18.552 1.00 75.88 104 THR A C 1
ATOM 848 O O . THR A 1 104 ? 14.616 8.726 -19.109 1.00 75.88 104 THR A O 1
ATOM 851 N N . GLY A 1 105 ? 13.255 6.954 -18.842 1.00 79.69 105 GLY A N 1
ATOM 852 C CA . GLY A 1 105 ? 12.304 7.333 -19.892 1.00 79.69 105 GLY A CA 1
ATOM 853 C C . GLY A 1 105 ? 12.850 7.174 -21.315 1.00 79.69 105 GLY A C 1
ATOM 854 O O . GLY A 1 105 ? 12.288 7.727 -22.256 1.00 79.69 105 GLY A O 1
ATOM 855 N N . THR A 1 106 ? 13.988 6.492 -21.477 1.00 85.69 106 THR A N 1
ATOM 856 C CA . THR A 1 106 ? 14.711 6.376 -22.757 1.00 85.69 106 THR A CA 1
ATOM 857 C C . THR A 1 106 ? 14.633 4.984 -23.375 1.00 85.69 106 THR A C 1
ATOM 859 O O . THR A 1 106 ? 15.071 4.805 -24.507 1.00 85.69 106 THR A O 1
ATOM 862 N N . ASP A 1 107 ? 14.110 4.001 -22.644 1.00 89.69 107 ASP A N 1
ATOM 863 C CA . ASP A 1 107 ? 13.975 2.615 -23.088 1.00 89.69 107 ASP A CA 1
ATOM 864 C C . ASP A 1 107 ? 12.518 2.184 -22.919 1.00 89.69 107 ASP A C 1
ATOM 866 O O . ASP A 1 107 ? 12.057 1.868 -21.824 1.00 89.69 107 ASP A O 1
ATOM 870 N N . ALA A 1 108 ? 11.782 2.179 -24.030 1.00 89.31 108 ALA A N 1
ATOM 871 C CA . ALA A 1 108 ? 10.357 1.876 -24.031 1.00 89.31 108 ALA A CA 1
ATOM 872 C C . ALA A 1 108 ? 10.043 0.445 -23.563 1.00 89.31 108 ALA A C 1
ATOM 874 O O . ALA A 1 108 ? 8.970 0.210 -23.000 1.00 89.31 108 ALA A O 1
ATOM 875 N N . GLN A 1 109 ? 10.945 -0.515 -23.795 1.00 89.38 109 GLN A N 1
ATOM 876 C CA . GLN A 1 109 ? 10.738 -1.887 -23.346 1.00 89.38 109 GLN A CA 1
ATOM 877 C C . GLN A 1 109 ? 10.914 -1.971 -21.830 1.00 89.38 109 GLN A C 1
ATOM 879 O O . GLN A 1 109 ? 10.032 -2.487 -21.140 1.00 89.38 109 GLN A O 1
ATOM 884 N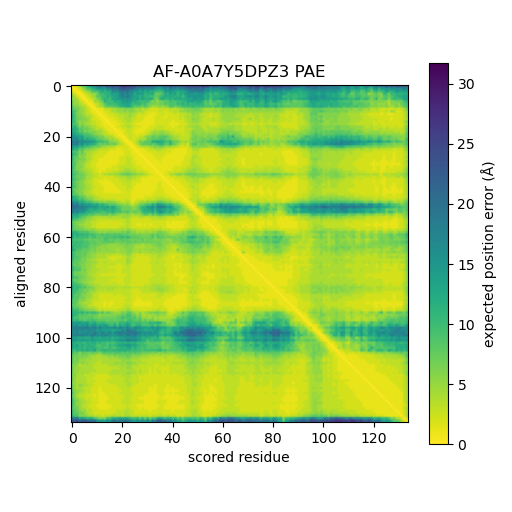 N . PHE A 1 110 ? 11.995 -1.398 -21.308 1.00 88.06 110 PHE A N 1
ATOM 885 C CA . PHE A 1 110 ? 12.234 -1.336 -19.871 1.00 88.06 110 PHE A CA 1
ATOM 886 C C . PHE A 1 110 ? 11.115 -0.582 -19.135 1.00 88.06 110 PHE A C 1
ATOM 888 O O . PHE A 1 110 ? 10.578 -1.066 -18.139 1.00 88.06 110 PHE A O 1
ATOM 895 N N . ASP A 1 111 ? 10.690 0.566 -19.662 1.00 87.00 111 ASP A N 1
ATOM 896 C CA . ASP A 1 111 ? 9.596 1.366 -19.106 1.00 87.00 111 ASP A CA 1
ATOM 897 C C . ASP A 1 111 ? 8.295 0.566 -19.025 1.00 87.00 111 ASP A C 1
ATOM 899 O O . ASP A 1 111 ? 7.578 0.589 -18.018 1.00 87.00 111 ASP A O 1
ATOM 903 N N . ARG A 1 112 ? 8.007 -0.199 -20.081 1.00 89.12 112 ARG A N 1
ATOM 904 C CA . ARG A 1 112 ? 6.860 -1.094 -20.117 1.00 89.12 112 ARG A CA 1
ATOM 905 C C . ARG A 1 112 ? 6.950 -2.166 -19.030 1.00 89.12 112 ARG A C 1
ATOM 907 O O . ARG A 1 112 ? 5.944 -2.429 -18.367 1.00 89.12 112 ARG A O 1
ATOM 914 N N . GLU A 1 113 ? 8.107 -2.797 -18.866 1.00 89.00 113 GLU A N 1
ATOM 915 C CA . GLU A 1 113 ? 8.333 -3.840 -17.860 1.00 89.00 113 GLU A CA 1
ATOM 916 C C . GLU A 1 113 ? 8.125 -3.299 -16.438 1.00 89.00 113 GLU A C 1
ATOM 918 O O . GLU A 1 113 ? 7.428 -3.929 -15.641 1.00 89.00 113 GLU A O 1
ATOM 923 N N . LEU A 1 114 ? 8.617 -2.088 -16.150 1.00 87.69 114 LEU A N 1
ATOM 924 C CA . LEU A 1 114 ? 8.418 -1.412 -14.864 1.00 87.69 114 LEU A CA 1
ATOM 925 C C . LEU A 1 114 ? 6.939 -1.167 -14.540 1.00 87.69 114 LEU A C 1
ATOM 927 O O . LEU A 1 114 ? 6.493 -1.425 -13.419 1.00 87.69 114 LEU A O 1
ATOM 931 N N . VAL A 1 115 ? 6.163 -0.686 -15.516 1.00 88.62 115 VAL A N 1
ATOM 932 C CA . VAL A 1 115 ? 4.724 -0.447 -15.331 1.00 88.62 115 VAL A CA 1
ATOM 933 C C . VAL A 1 115 ? 3.979 -1.765 -15.122 1.00 88.62 115 VAL A C 1
ATOM 935 O O . VAL A 1 115 ? 3.135 -1.858 -14.230 1.00 88.62 115 VAL A O 1
ATOM 938 N N . VAL A 1 116 ? 4.301 -2.811 -15.891 1.00 90.75 116 VAL A N 1
ATOM 939 C CA . VAL A 1 116 ? 3.686 -4.137 -15.711 1.00 90.75 116 VAL A CA 1
ATOM 940 C C . VAL A 1 116 ? 3.993 -4.698 -14.324 1.00 90.75 116 VAL A C 1
ATOM 942 O O . VAL A 1 116 ? 3.078 -5.183 -13.656 1.00 90.75 116 VAL A O 1
ATOM 945 N N . GLU A 1 117 ? 5.241 -4.597 -13.864 1.00 88.62 117 GLU A N 1
ATOM 946 C CA . GLU A 1 117 ? 5.637 -5.020 -12.520 1.00 88.62 117 GLU A CA 1
ATOM 947 C C . GLU A 1 117 ? 4.838 -4.275 -11.443 1.00 88.62 117 GLU A C 1
ATOM 949 O O . GLU A 1 117 ? 4.307 -4.905 -10.526 1.00 88.62 117 GLU A O 1
ATOM 954 N N . GLN A 1 118 ? 4.678 -2.952 -11.562 1.00 90.44 118 GLN A N 1
ATOM 955 C CA . GLN A 1 118 ? 3.884 -2.183 -10.604 1.00 90.44 118 GLN A CA 1
ATOM 956 C C . GLN A 1 118 ? 2.428 -2.668 -10.557 1.00 90.44 118 GLN A C 1
ATOM 958 O O . GLN A 1 118 ? 1.891 -2.876 -9.469 1.00 90.44 118 GLN A O 1
ATOM 963 N N . ILE A 1 119 ? 1.791 -2.900 -11.708 1.00 92.69 119 ILE A N 1
ATOM 964 C CA . ILE A 1 119 ? 0.410 -3.405 -11.754 1.00 92.69 119 ILE A CA 1
ATOM 965 C C . ILE A 1 119 ? 0.302 -4.793 -11.107 1.00 92.69 119 ILE A C 1
ATOM 967 O O . ILE A 1 119 ? -0.653 -5.061 -10.374 1.00 92.69 119 ILE A O 1
ATOM 971 N N . GLN A 1 120 ? 1.285 -5.672 -11.316 1.00 91.12 120 GLN A N 1
ATOM 972 C CA . GLN A 1 120 ? 1.321 -6.977 -10.652 1.00 91.12 120 GLN A CA 1
ATOM 973 C C . GLN A 1 120 ? 1.438 -6.837 -9.128 1.00 91.12 120 GLN A C 1
ATOM 975 O O . GLN A 1 120 ? 0.706 -7.515 -8.403 1.00 91.12 120 GLN A O 1
ATOM 980 N N . GLN A 1 121 ? 2.298 -5.935 -8.640 1.00 92.12 121 GLN A N 1
ATOM 981 C CA . GLN A 1 121 ? 2.431 -5.647 -7.209 1.00 92.12 121 GLN A CA 1
ATOM 982 C C . GLN A 1 121 ? 1.120 -5.109 -6.624 1.00 92.12 121 GLN A C 1
ATOM 984 O O . GLN A 1 121 ? 0.635 -5.638 -5.625 1.00 92.12 121 GLN A O 1
ATOM 989 N N . LEU A 1 122 ? 0.504 -4.115 -7.275 1.00 94.69 122 LEU A N 1
ATOM 990 C CA . LEU A 1 122 ? -0.762 -3.516 -6.842 1.00 94.69 122 LEU A CA 1
ATOM 991 C C . LEU A 1 122 ? -1.888 -4.547 -6.760 1.00 94.69 122 LEU A C 1
ATOM 993 O O . LEU A 1 122 ? -2.644 -4.550 -5.790 1.00 94.69 122 LEU A O 1
ATOM 997 N N . ARG A 1 123 ? -1.968 -5.473 -7.721 1.00 94.19 123 ARG A N 1
ATOM 998 C CA . ARG A 1 123 ? -2.951 -6.562 -7.693 1.00 94.19 123 ARG A CA 1
ATOM 999 C C . ARG A 1 123 ? -2.791 -7.452 -6.461 1.00 94.19 123 ARG A C 1
ATOM 1001 O O . ARG A 1 123 ? -3.787 -7.791 -5.826 1.00 94.19 123 ARG A O 1
ATOM 1008 N N . TYR A 1 124 ? -1.565 -7.845 -6.117 1.00 95.06 124 TYR A N 1
ATOM 1009 C CA . TYR A 1 124 ? -1.341 -8.653 -4.918 1.00 95.06 124 TYR A CA 1
ATOM 1010 C C . TYR A 1 124 ? -1.617 -7.859 -3.637 1.00 95.06 124 TYR A C 1
ATOM 1012 O O . TYR A 1 124 ? -2.261 -8.387 -2.735 1.00 95.06 124 TYR A O 1
ATOM 1020 N N . CYS A 1 125 ? -1.222 -6.586 -3.572 1.00 95.56 125 CYS A N 1
ATOM 1021 C CA . CYS A 1 125 ? -1.560 -5.711 -2.448 1.00 95.56 125 CYS A CA 1
ATOM 1022 C C . CYS A 1 125 ? -3.079 -5.571 -2.260 1.00 95.56 125 CYS A C 1
ATOM 1024 O O . CYS A 1 125 ? -3.558 -5.646 -1.132 1.00 95.56 125 CYS A O 1
ATOM 1026 N N . LEU A 1 126 ? -3.847 -5.444 -3.349 1.00 95.62 126 LEU A N 1
ATOM 1027 C CA . LEU A 1 126 ? -5.310 -5.440 -3.293 1.00 95.62 126 LEU A CA 1
ATOM 1028 C C . LEU A 1 126 ? -5.855 -6.772 -2.767 1.00 95.62 126 LEU A C 1
ATOM 1030 O O . LEU A 1 126 ? -6.714 -6.773 -1.890 1.00 95.62 126 LEU A O 1
ATOM 1034 N N . LYS A 1 127 ? -5.330 -7.905 -3.252 1.00 94.94 127 LYS A N 1
ATOM 1035 C CA . LYS A 1 127 ? -5.725 -9.236 -2.768 1.00 94.94 127 LYS A CA 1
ATOM 1036 C C . LYS A 1 127 ? -5.464 -9.395 -1.265 1.00 94.94 127 LYS A C 1
ATOM 1038 O O . LYS A 1 127 ? -6.319 -9.918 -0.559 1.00 94.94 127 LYS A O 1
ATOM 1043 N N . TRP A 1 128 ? -4.313 -8.925 -0.782 1.00 95.88 128 TRP A N 1
ATOM 1044 C CA . TRP A 1 128 ? -3.989 -8.912 0.646 1.00 95.88 128 TRP A CA 1
ATOM 1045 C C . TRP A 1 128 ? -4.938 -8.011 1.440 1.00 95.88 128 TRP A C 1
ATOM 1047 O O . TRP A 1 128 ? -5.436 -8.430 2.478 1.00 95.88 128 TRP A O 1
ATOM 1057 N N . LEU A 1 129 ? -5.231 -6.802 0.946 1.00 95.81 129 LEU A N 1
ATOM 1058 C CA . LEU A 1 129 ? -6.145 -5.862 1.603 1.00 95.81 129 LEU A CA 1
ATOM 1059 C C . LEU A 1 129 ? -7.546 -6.468 1.755 1.00 95.81 129 LEU A C 1
ATOM 1061 O O . LEU A 1 129 ? -8.122 -6.438 2.838 1.00 95.81 129 LEU A O 1
ATOM 1065 N N . MET A 1 130 ? -8.060 -7.090 0.693 1.00 93.31 130 MET A N 1
ATOM 1066 C CA . MET A 1 130 ? -9.360 -7.763 0.714 1.00 93.31 130 MET A CA 1
ATOM 1067 C C . MET A 1 130 ? -9.409 -8.946 1.688 1.00 93.31 130 MET A C 1
ATOM 1069 O O . MET A 1 130 ? -10.480 -9.255 2.199 1.00 93.31 130 MET A O 1
ATOM 1073 N N . SER A 1 131 ? -8.279 -9.602 1.974 1.00 93.00 131 SER A N 1
ATOM 1074 C CA . SER A 1 131 ? -8.242 -10.704 2.940 1.00 93.00 131 SER A CA 1
ATOM 1075 C C . SER A 1 131 ? -8.177 -10.249 4.399 1.00 93.00 131 SER A C 1
ATOM 1077 O O . SER A 1 131 ? -8.296 -11.096 5.276 1.00 93.00 131 SER A O 1
ATOM 1079 N N . GLN A 1 132 ? -7.967 -8.955 4.675 1.00 89.31 132 GLN A N 1
ATOM 1080 C CA . GLN A 1 132 ? -7.934 -8.429 6.049 1.00 89.31 132 GLN A CA 1
ATOM 1081 C C . GLN A 1 132 ? -9.332 -8.163 6.629 1.00 89.31 132 GLN A C 1
ATOM 1083 O O . GLN A 1 132 ? -9.444 -7.826 7.803 1.00 89.31 132 GLN A O 1
ATOM 1088 N N . GLN A 1 133 ? -10.391 -8.268 5.819 1.00 69.88 133 GLN A N 1
ATOM 1089 C CA . GLN A 1 133 ? -11.769 -7.963 6.224 1.00 69.88 133 GLN A CA 1
ATOM 1090 C C . GLN A 1 133 ? -12.533 -9.155 6.834 1.00 69.88 133 GLN A C 1
ATOM 1092 O O . GLN A 1 133 ? -13.752 -9.072 6.963 1.00 69.88 133 GLN A O 1
ATOM 1097 N N . ASN A 1 134 ? -11.836 -10.231 7.218 1.00 47.22 134 ASN A N 1
ATOM 1098 C CA . ASN A 1 134 ? -12.417 -11.408 7.876 1.00 47.22 134 ASN A CA 1
ATOM 1099 C C . ASN A 1 134 ? -11.962 -11.525 9.331 1.00 47.22 134 ASN A C 1
ATOM 1101 O O . ASN A 1 134 ? -10.730 -11.521 9.551 1.00 47.22 134 ASN A O 1
#

Foldseek 3Di:
DDDDDDPPPDAWDKDFPDWDDDPFWIWTFIWIDDPVDIKTKIKIAGPDPDAPEEEEDAFAADQDQCRFRNVCVVVQVVVSNVRYIYITIGAQRGNPPVGPDHDPVPDPVVVVVRVVVRVSVSVSVVSNSVVVND